Protein AF-A0A1Q8A1A3-F1 (afdb_monomer_lite)

Secondary structure (DSSP, 8-state):
-----EEE-----TT-------EEEEEE--SSS-EEEEE----EEEEEE-SSSTTHHHHHHHHHHHHTT-EEEEEE-TT-HHHHHHHHHHHHHTTPPTTSB-

pLDDT: mean 80.47, std 19.79, range [31.33, 95.31]

Sequence (102 aa):
MNCQLTPVIASRNSRGKMPRIVRWRFELNSVMGDAHIECSPIGVLIGIQPWNYPYYQLARFVAPNLMAGNVILLKHAPGVPQCALAFERILIEAGLPAGAYT

Foldseek 3Di:
DPFPFDFPQPDDDPPPDDRAWGKTKTWDDDPDDTDIDIQTQPEEDEEEEEDPCLPVRCCVVLVVNVVRRYAYEYDYDPVPVVSVVVVVVVCVVVVNDPRSYD

Radius of gyration: 17.72 Å; chains: 1; bounding box: 42×25×48 Å

Structure (mmCIF, N/CA/C/O backbone):
data_AF-A0A1Q8A1A3-F1
#
_entry.id   AF-A0A1Q8A1A3-F1
#
loop_
_atom_site.group_PDB
_atom_site.id
_atom_site.type_symbol
_atom_site.label_atom_id
_atom_site.label_alt_id
_atom_site.label_comp_id
_atom_site.label_asym_id
_atom_site.label_entity_id
_atom_site.label_seq_id
_atom_site.pdbx_PDB_ins_code
_atom_site.Cartn_x
_atom_site.Cartn_y
_atom_site.Cartn_z
_atom_site.occupancy
_atom_site.B_iso_or_equiv
_atom_site.auth_seq_id
_atom_site.auth_comp_id
_atom_site.auth_asym_id
_atom_site.auth_atom_id
_atom_site.pdbx_PDB_model_num
ATOM 1 N N . MET A 1 1 ? 20.541 16.063 -23.223 1.00 43.03 1 MET A N 1
ATOM 2 C CA . MET A 1 1 ? 19.970 14.871 -22.560 1.00 43.03 1 MET A CA 1
ATOM 3 C C . MET A 1 1 ? 18.517 14.761 -22.991 1.00 43.03 1 MET A C 1
ATOM 5 O O . MET A 1 1 ? 17.677 15.428 -22.407 1.00 43.03 1 MET A O 1
ATOM 9 N N . ASN A 1 2 ? 18.218 14.003 -24.046 1.00 31.33 2 ASN A N 1
ATOM 10 C CA . ASN A 1 2 ? 16.831 13.775 -24.457 1.00 31.33 2 ASN A CA 1
ATOM 11 C C . ASN A 1 2 ? 16.323 12.525 -23.737 1.00 31.33 2 ASN A C 1
ATOM 13 O O . ASN A 1 2 ? 16.449 11.418 -24.240 1.00 31.33 2 ASN A O 1
ATOM 17 N N . CYS A 1 3 ? 15.814 12.711 -22.519 1.00 37.41 3 CYS A N 1
ATOM 18 C CA . CYS A 1 3 ? 15.086 11.675 -21.795 1.00 37.41 3 CYS A CA 1
ATOM 19 C C . CYS A 1 3 ? 13.664 11.632 -22.368 1.00 37.41 3 CYS A C 1
ATOM 21 O O . CYS A 1 3 ? 12.797 12.397 -21.943 1.00 37.41 3 CYS A O 1
ATOM 23 N N . GLN A 1 4 ? 13.434 10.813 -23.396 1.00 45.22 4 GLN A N 1
ATOM 24 C CA . GLN A 1 4 ? 12.079 10.568 -23.881 1.00 45.22 4 GLN A CA 1
ATOM 25 C C . GLN A 1 4 ? 11.373 9.631 -22.897 1.00 45.22 4 GLN A C 1
ATOM 27 O O . GLN A 1 4 ? 11.542 8.414 -22.923 1.00 45.22 4 GLN A O 1
ATOM 32 N N . LEU A 1 5 ? 10.609 10.230 -21.982 1.00 43.72 5 LEU A N 1
ATOM 33 C CA . LEU A 1 5 ? 9.725 9.527 -21.059 1.00 43.72 5 LEU A CA 1
ATOM 34 C C . LEU A 1 5 ? 8.590 8.902 -21.866 1.00 43.72 5 LEU A C 1
ATOM 36 O O . LEU A 1 5 ? 7.580 9.552 -22.130 1.00 43.72 5 LEU A O 1
ATOM 40 N N . THR A 1 6 ? 8.750 7.645 -22.264 1.00 43.19 6 THR A N 1
ATOM 41 C CA . THR A 1 6 ? 7.645 6.895 -22.858 1.00 43.19 6 THR A CA 1
ATOM 42 C C . THR A 1 6 ? 7.018 6.067 -21.745 1.00 43.19 6 THR A C 1
ATOM 44 O O . THR A 1 6 ? 7.568 5.020 -21.391 1.00 43.19 6 THR A O 1
ATOM 47 N N . PRO A 1 7 ? 5.904 6.506 -21.127 1.00 41.00 7 PRO A N 1
ATOM 48 C CA . PRO A 1 7 ? 5.160 5.608 -20.267 1.00 41.00 7 PRO A CA 1
ATOM 49 C C . PRO A 1 7 ? 4.650 4.485 -21.172 1.00 41.00 7 PRO A C 1
ATOM 51 O O . PRO A 1 7 ? 3.824 4.718 -22.056 1.00 41.00 7 PRO A O 1
ATOM 54 N N . VAL A 1 8 ? 5.151 3.260 -20.988 1.00 47.84 8 VAL A N 1
ATOM 55 C CA . VAL A 1 8 ? 4.556 2.090 -21.640 1.00 47.84 8 VAL A CA 1
ATOM 56 C C . VAL A 1 8 ? 3.268 1.786 -20.879 1.00 47.84 8 VAL A C 1
ATOM 58 O O . VAL A 1 8 ? 3.182 0.868 -20.067 1.00 47.84 8 VAL A O 1
ATOM 61 N N . ILE A 1 9 ? 2.251 2.617 -21.112 1.00 44.38 9 ILE A N 1
ATOM 62 C CA . ILE A 1 9 ? 0.867 2.276 -20.816 1.00 44.38 9 ILE A CA 1
ATOM 63 C C . ILE A 1 9 ? 0.512 1.259 -21.888 1.00 44.38 9 ILE A C 1
ATOM 65 O O . ILE A 1 9 ? 0.306 1.613 -23.049 1.00 44.38 9 ILE A O 1
ATOM 69 N N . ALA A 1 10 ? 0.508 -0.022 -21.525 1.00 44.16 10 ALA A N 1
ATOM 70 C CA . ALA A 1 10 ? 0.015 -1.066 -22.406 1.00 44.16 10 ALA A CA 1
ATOM 71 C C . ALA A 1 10 ? -1.450 -0.750 -22.756 1.00 44.16 10 ALA A C 1
ATOM 73 O O . ALA A 1 10 ? -2.368 -1.008 -21.975 1.00 44.16 10 ALA A O 1
ATOM 74 N N . SER A 1 11 ? -1.649 -0.140 -23.926 1.00 41.34 11 SER A N 1
ATOM 75 C CA . SER A 1 11 ? -2.947 0.032 -24.568 1.00 41.34 11 SER A CA 1
ATOM 76 C C . SER A 1 11 ? -3.671 -1.315 -24.610 1.00 41.34 11 SER A C 1
ATOM 78 O O . SER A 1 11 ? -3.041 -2.361 -24.799 1.00 41.34 11 SER A O 1
ATOM 80 N N . ARG A 1 12 ? -4.997 -1.287 -24.405 1.00 36.41 12 ARG A N 1
ATOM 81 C CA . ARG A 1 12 ? -5.890 -2.453 -24.488 1.00 36.41 12 ARG A CA 1
ATOM 82 C C . ARG A 1 12 ? -5.505 -3.304 -25.698 1.00 36.41 12 ARG A C 1
ATOM 84 O O . ARG A 1 12 ? -5.679 -2.883 -26.838 1.00 36.41 12 ARG A O 1
ATOM 91 N N . ASN A 1 13 ? -5.032 -4.525 -25.459 1.00 39.91 13 ASN A N 1
ATOM 92 C CA . ASN A 1 13 ? -4.965 -5.494 -26.540 1.00 39.91 13 ASN A CA 1
ATOM 93 C C . ASN A 1 13 ? -6.394 -5.833 -26.997 1.00 39.91 13 ASN A C 1
ATOM 95 O O . ASN A 1 13 ? -7.337 -5.869 -26.205 1.00 39.91 13 ASN A O 1
ATOM 99 N N . SER A 1 14 ? -6.543 -6.140 -28.280 1.00 43.81 14 SER A N 1
ATOM 100 C CA . SER A 1 14 ? -7.772 -6.622 -28.927 1.00 43.81 14 SER A CA 1
ATOM 101 C C . SER A 1 14 ? -8.286 -7.974 -28.391 1.00 43.81 14 SER A C 1
ATOM 103 O O . SER A 1 14 ? -9.228 -8.533 -28.940 1.00 43.81 14 SER A O 1
ATOM 105 N N . ARG A 1 15 ? -7.682 -8.517 -27.322 1.00 46.09 15 ARG A N 1
ATOM 106 C CA . ARG A 1 15 ? -7.948 -9.847 -26.748 1.00 46.09 15 ARG A CA 1
ATOM 107 C C . ARG A 1 15 ? -8.512 -9.805 -25.322 1.00 46.09 15 ARG A C 1
ATOM 109 O O . ARG A 1 15 ? -8.476 -10.818 -24.630 1.00 46.09 15 ARG A O 1
ATOM 116 N N . GLY A 1 16 ? -9.013 -8.657 -24.858 1.00 40.38 16 GLY A N 1
ATOM 117 C CA . GLY A 1 16 ? -9.755 -8.554 -23.592 1.00 40.38 16 GLY A CA 1
ATOM 118 C C . GLY A 1 16 ? -8.962 -8.930 -22.330 1.00 40.38 16 GLY A C 1
ATOM 119 O O . GLY A 1 16 ? -9.551 -9.103 -21.265 1.00 40.38 16 GLY A O 1
ATOM 120 N N . LYS A 1 17 ? -7.630 -9.058 -22.412 1.00 42.22 17 LYS A N 1
ATOM 121 C CA . LYS A 1 17 ? -6.783 -9.415 -21.266 1.00 42.22 17 LYS A CA 1
ATOM 122 C C . LYS A 1 17 ? -6.365 -8.136 -20.542 1.00 42.22 17 LYS A C 1
ATOM 124 O O . LYS A 1 17 ? -5.786 -7.250 -21.165 1.00 42.22 17 LYS A O 1
ATOM 129 N N . MET A 1 18 ? -6.683 -8.052 -19.247 1.00 36.88 18 MET A N 1
ATOM 130 C CA . MET A 1 18 ? -6.453 -6.879 -18.387 1.00 36.88 18 MET A CA 1
ATOM 131 C C . MET A 1 18 ? -5.057 -6.258 -18.587 1.00 36.88 18 MET A C 1
ATOM 133 O O . MET A 1 18 ? -4.077 -7.010 -18.528 1.00 36.88 18 MET A O 1
ATOM 137 N N . PRO A 1 19 ? -4.938 -4.926 -18.777 1.00 46.00 19 PRO A N 1
ATOM 138 C CA . PRO A 1 19 ? -3.641 -4.265 -18.837 1.00 46.00 19 PRO A CA 1
ATOM 139 C C . PRO A 1 19 ? -3.025 -4.326 -17.439 1.00 46.00 19 PRO A C 1
ATOM 141 O O . PRO A 1 19 ? -3.528 -3.725 -16.493 1.00 46.00 19 PRO A O 1
ATOM 144 N N . ARG A 1 20 ? -1.986 -5.142 -17.280 1.00 55.38 20 ARG A N 1
ATOM 145 C CA . ARG A 1 20 ? -1.348 -5.407 -15.992 1.00 55.38 20 ARG A CA 1
ATOM 146 C C . ARG A 1 20 ? 0.113 -5.002 -16.127 1.00 55.38 20 ARG A C 1
ATOM 148 O O . ARG A 1 20 ? 0.770 -5.536 -17.014 1.00 55.38 20 ARG A O 1
ATOM 155 N N . ILE A 1 21 ? 0.570 -4.137 -15.213 1.00 56.81 21 ILE A N 1
ATOM 156 C CA . ILE A 1 21 ? 1.955 -3.680 -14.973 1.00 56.81 21 ILE A CA 1
ATOM 157 C C . ILE A 1 21 ? 2.274 -2.309 -15.599 1.00 56.81 21 ILE A C 1
ATOM 159 O O . ILE A 1 21 ? 2.378 -2.164 -16.813 1.00 56.81 21 ILE A O 1
ATOM 163 N N . VAL A 1 22 ? 2.463 -1.309 -14.729 1.00 64.44 22 VAL A N 1
ATOM 164 C CA . VAL A 1 22 ? 3.082 -0.017 -15.067 1.00 64.44 22 VAL A CA 1
ATOM 165 C C . VAL A 1 22 ? 4.571 -0.273 -15.280 1.00 64.44 22 VAL A C 1
ATOM 167 O O . VAL A 1 22 ? 5.225 -0.812 -14.392 1.00 64.44 22 VAL A O 1
ATOM 170 N N . ARG A 1 23 ? 5.111 0.066 -16.453 1.00 71.94 23 ARG A N 1
ATOM 171 C CA . ARG A 1 23 ? 6.524 -0.167 -16.771 1.00 71.94 23 ARG A CA 1
ATOM 172 C C . ARG A 1 23 ? 7.160 1.116 -17.282 1.00 71.94 23 ARG A C 1
ATOM 174 O O . ARG A 1 23 ? 6.724 1.677 -18.288 1.00 71.94 23 ARG A O 1
ATOM 181 N N . TRP A 1 24 ? 8.172 1.589 -16.565 1.00 75.38 24 TRP A N 1
ATOM 182 C CA . TRP A 1 24 ? 8.900 2.804 -16.918 1.00 75.38 24 TRP A CA 1
ATOM 183 C C . TRP A 1 24 ? 10.137 2.427 -17.717 1.00 75.38 24 TRP A C 1
ATOM 185 O O . TRP A 1 24 ? 10.970 1.674 -17.219 1.00 75.38 24 TRP A O 1
ATOM 195 N N . ARG A 1 25 ? 10.255 2.936 -18.944 1.00 80.00 25 ARG A N 1
ATOM 196 C CA . ARG A 1 25 ? 11.387 2.665 -19.833 1.00 80.00 25 ARG A CA 1
ATOM 197 C C . ARG A 1 25 ? 12.191 3.939 -20.064 1.00 80.00 25 ARG A C 1
ATOM 199 O O . ARG A 1 25 ? 11.620 4.968 -20.411 1.00 80.00 25 ARG A O 1
ATOM 206 N N . PHE A 1 26 ? 13.506 3.838 -19.905 1.00 82.31 26 PHE A N 1
ATOM 207 C CA . PHE A 1 26 ? 14.462 4.908 -20.166 1.00 82.31 26 PHE A CA 1
ATOM 208 C C . PHE A 1 26 ? 15.490 4.408 -21.173 1.00 82.31 26 PHE A C 1
ATOM 210 O O . PHE A 1 26 ? 16.213 3.454 -20.892 1.00 82.31 26 PHE A O 1
ATOM 217 N N . GLU A 1 27 ? 15.552 5.023 -22.347 1.00 84.50 27 GLU A N 1
ATOM 218 C CA . GLU A 1 27 ? 16.587 4.706 -23.332 1.00 84.50 27 GLU A CA 1
ATOM 219 C C . GLU A 1 27 ? 17.921 5.337 -22.925 1.00 84.50 27 GLU A C 1
ATOM 221 O O . GLU A 1 27 ? 17.972 6.477 -22.452 1.00 84.50 27 GLU A O 1
ATOM 226 N N . LEU A 1 28 ? 19.004 4.575 -23.075 1.00 82.38 28 LEU A N 1
ATOM 227 C CA . LEU A 1 28 ? 20.356 5.007 -22.753 1.00 82.38 28 LEU A CA 1
ATOM 228 C C . LEU A 1 28 ? 21.125 5.284 -24.040 1.00 82.38 28 LEU A C 1
ATOM 230 O O . LEU A 1 28 ? 21.101 4.493 -24.977 1.00 82.38 28 LEU A O 1
ATOM 234 N N . ASN A 1 29 ? 21.861 6.393 -24.056 1.00 81.81 29 ASN A N 1
ATOM 235 C CA . ASN A 1 29 ? 22.794 6.683 -25.135 1.00 81.81 29 ASN A CA 1
ATOM 236 C C . ASN A 1 29 ? 24.138 6.006 -24.826 1.00 81.81 29 ASN A C 1
ATOM 238 O O . ASN A 1 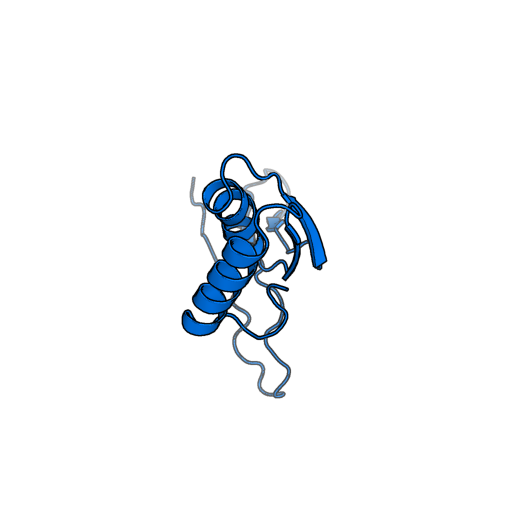29 ? 24.946 6.546 -24.065 1.00 81.81 29 ASN A O 1
ATOM 242 N N . SER A 1 30 ? 24.341 4.800 -25.356 1.00 80.50 30 SER A N 1
ATOM 243 C CA . SER A 1 30 ? 25.592 4.044 -25.251 1.00 80.50 30 SER A CA 1
ATOM 244 C C . SER A 1 30 ? 26.451 4.199 -26.503 1.00 80.50 30 SER A C 1
ATOM 246 O O . SER A 1 30 ? 25.958 4.223 -27.623 1.00 80.50 30 SER A O 1
ATOM 248 N N . VAL A 1 31 ? 27.773 4.250 -26.305 1.00 81.56 31 VAL A N 1
ATOM 249 C CA . VAL A 1 31 ? 28.763 4.367 -27.394 1.00 81.56 31 VAL A CA 1
ATOM 250 C C . VAL A 1 31 ? 28.753 3.131 -28.309 1.00 81.56 31 VAL A C 1
ATOM 252 O O . VAL A 1 31 ? 29.151 3.218 -29.464 1.00 81.56 31 VAL A O 1
ATOM 255 N N . MET A 1 32 ? 28.288 1.983 -27.801 1.00 79.44 32 MET A N 1
ATOM 256 C CA . MET A 1 32 ? 28.183 0.719 -28.532 1.00 79.44 32 MET A CA 1
ATOM 257 C C . MET A 1 32 ? 26.857 0.019 -28.205 1.00 79.44 32 MET A C 1
ATOM 259 O O . MET A 1 32 ? 26.662 -0.427 -27.075 1.00 79.44 32 MET A O 1
ATOM 263 N N . GLY A 1 33 ? 25.987 -0.114 -29.210 1.00 84.25 33 GLY A N 1
ATOM 264 C CA . GLY A 1 33 ? 24.711 -0.836 -29.132 1.00 84.25 33 GLY A CA 1
ATOM 265 C C . GLY A 1 33 ? 23.572 -0.075 -28.446 1.00 84.25 33 GLY A C 1
ATOM 266 O O . GLY A 1 33 ? 23.783 0.984 -27.855 1.00 84.25 33 GLY A O 1
ATOM 267 N N . ASP A 1 34 ? 22.368 -0.647 -28.521 1.00 85.88 34 ASP A N 1
ATOM 268 C CA . ASP A 1 34 ? 21.158 -0.112 -27.893 1.00 85.88 34 ASP A CA 1
ATOM 269 C C . ASP A 1 34 ? 20.998 -0.655 -26.468 1.00 85.88 34 ASP A C 1
ATOM 271 O O . ASP A 1 34 ? 21.012 -1.869 -26.240 1.00 85.88 34 ASP A O 1
ATOM 275 N N . ALA A 1 35 ? 20.798 0.237 -25.499 1.00 87.06 35 ALA A N 1
ATOM 276 C CA . ALA A 1 35 ? 20.537 -0.120 -24.109 1.00 87.06 35 ALA A CA 1
ATOM 277 C C . ALA A 1 35 ? 19.334 0.659 -23.563 1.00 87.06 35 ALA A C 1
ATOM 279 O O . ALA A 1 35 ? 19.102 1.815 -23.912 1.00 87.06 35 ALA A O 1
ATOM 280 N N . HIS A 1 36 ? 18.562 0.036 -22.672 1.00 87.44 36 HIS A N 1
ATOM 281 C CA . HIS A 1 36 ? 17.485 0.710 -21.949 1.00 87.44 36 HIS A CA 1
ATOM 282 C C . HIS A 1 36 ? 17.381 0.202 -20.510 1.00 87.44 36 HIS A C 1
ATOM 284 O O . HIS A 1 36 ? 17.706 -0.948 -20.216 1.00 87.44 36 HIS A O 1
ATOM 290 N N . ILE A 1 37 ? 16.911 1.069 -19.616 1.00 89.25 37 ILE A N 1
ATOM 291 C CA . ILE A 1 37 ? 16.553 0.743 -18.234 1.00 89.25 37 ILE A CA 1
ATOM 292 C C . ILE A 1 37 ? 15.044 0.579 -18.167 1.00 89.25 37 ILE A C 1
ATOM 294 O O . ILE A 1 37 ? 14.297 1.403 -18.695 1.00 89.25 37 ILE A O 1
ATOM 298 N N . GLU A 1 38 ? 14.596 -0.471 -17.489 1.00 88.75 38 GLU A N 1
ATOM 299 C CA . GLU A 1 38 ? 13.182 -0.766 -17.342 1.00 88.75 38 GLU A CA 1
ATOM 300 C C . GLU A 1 38 ? 12.808 -0.994 -15.877 1.00 88.75 38 GLU A C 1
ATOM 302 O O . GLU A 1 38 ? 13.154 -2.014 -15.280 1.00 88.75 38 GLU A O 1
ATOM 307 N N . CYS A 1 39 ? 12.073 -0.049 -15.294 1.00 87.25 39 CYS A N 1
ATOM 308 C CA . CYS A 1 39 ? 11.581 -0.154 -13.926 1.00 87.25 39 CYS A CA 1
ATOM 309 C C . CYS A 1 39 ? 10.194 -0.793 -13.944 1.00 87.25 39 CYS A C 1
ATOM 311 O O . CYS A 1 39 ? 9.239 -0.236 -14.493 1.00 87.25 39 CYS A O 1
ATOM 313 N N . SER A 1 40 ? 10.105 -1.970 -13.334 1.00 89.50 40 SER A N 1
ATOM 314 C CA . SER A 1 40 ? 8.869 -2.741 -13.205 1.00 89.50 40 SER A CA 1
ATOM 315 C C . SER A 1 40 ? 8.508 -2.873 -11.7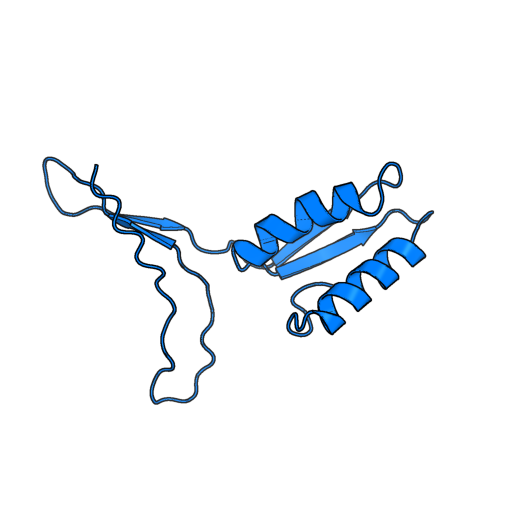25 1.00 89.50 40 SER A C 1
ATOM 317 O O . SER A 1 40 ? 9.422 -2.911 -10.896 1.00 89.50 40 SER A O 1
ATOM 319 N N . PRO A 1 41 ? 7.216 -2.958 -11.369 1.00 90.56 41 PRO A N 1
ATOM 320 C CA . PRO A 1 41 ? 6.796 -3.257 -10.012 1.00 90.56 41 PRO A CA 1
ATOM 321 C C . PRO A 1 41 ? 7.385 -4.583 -9.546 1.00 90.56 41 PRO A C 1
ATOM 323 O O . PRO A 1 41 ? 7.539 -5.533 -10.315 1.00 90.56 41 PRO A O 1
ATOM 326 N N . ILE A 1 42 ? 7.675 -4.628 -8.253 1.00 91.25 42 ILE A N 1
ATOM 327 C CA . ILE A 1 42 ? 8.193 -5.804 -7.562 1.00 91.25 42 ILE A CA 1
ATOM 328 C C . ILE A 1 42 ? 7.058 -6.815 -7.354 1.00 91.25 42 ILE A C 1
ATOM 330 O O . ILE A 1 42 ? 7.268 -8.017 -7.495 1.00 91.25 42 ILE A O 1
ATOM 334 N N . GLY A 1 43 ? 5.848 -6.332 -7.045 1.00 90.75 43 GLY A N 1
ATOM 335 C CA . GLY A 1 43 ? 4.672 -7.165 -6.802 1.00 90.75 43 GLY A CA 1
ATOM 336 C C . GLY A 1 43 ? 3.958 -6.798 -5.503 1.00 90.75 43 GLY A C 1
ATOM 337 O O . GLY A 1 43 ? 3.574 -5.644 -5.313 1.00 90.75 43 GLY A O 1
ATOM 338 N N . VAL A 1 44 ? 3.749 -7.792 -4.635 1.00 94.25 44 VAL A N 1
ATOM 339 C CA . VAL A 1 44 ? 3.073 -7.633 -3.337 1.00 94.25 44 VAL A CA 1
ATOM 340 C C . VAL A 1 44 ? 4.088 -7.247 -2.267 1.00 94.25 44 VAL A C 1
ATOM 342 O O . VAL A 1 44 ? 5.093 -7.936 -2.091 1.00 94.25 44 VAL A O 1
ATOM 345 N N . LEU A 1 45 ? 3.812 -6.177 -1.526 1.00 94.94 45 LEU A N 1
ATOM 346 C CA . LEU A 1 45 ? 4.658 -5.693 -0.438 1.00 94.94 45 LEU A CA 1
ATOM 347 C C . LEU A 1 45 ? 3.904 -5.715 0.887 1.00 94.94 45 LEU A C 1
ATOM 349 O O . LEU A 1 45 ? 2.738 -5.336 0.938 1.00 94.94 45 LEU A O 1
ATOM 353 N N . ILE A 1 46 ? 4.590 -6.099 1.965 1.00 95.31 46 ILE A N 1
ATOM 354 C CA . ILE A 1 46 ? 4.053 -6.021 3.324 1.00 95.31 46 ILE A CA 1
ATOM 355 C C . ILE A 1 46 ? 4.653 -4.831 4.078 1.00 95.31 46 ILE A C 1
ATOM 357 O O . ILE A 1 46 ? 5.873 -4.684 4.149 1.00 95.31 46 ILE A O 1
ATOM 361 N N . GLY A 1 47 ? 3.801 -3.974 4.641 1.00 93.50 47 GLY A N 1
ATOM 362 C CA . GLY A 1 47 ? 4.213 -2.820 5.441 1.00 93.50 47 GLY A CA 1
ATOM 363 C C . GLY A 1 47 ? 3.744 -2.938 6.887 1.00 93.50 47 GLY A C 1
ATOM 364 O O . GLY A 1 47 ? 2.546 -3.040 7.133 1.00 93.50 47 GLY A O 1
ATOM 365 N N . ILE A 1 48 ? 4.670 -2.876 7.846 1.00 94.19 48 ILE A N 1
ATOM 366 C CA . ILE A 1 48 ? 4.353 -2.790 9.280 1.00 94.19 48 ILE A CA 1
ATOM 367 C C . ILE A 1 48 ? 4.643 -1.367 9.745 1.00 94.19 48 ILE A C 1
ATOM 369 O O . ILE A 1 48 ? 5.769 -0.900 9.588 1.00 94.19 48 ILE A O 1
ATOM 373 N N . G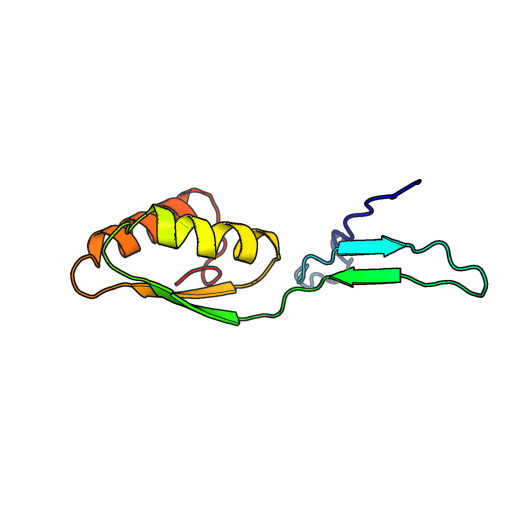LN A 1 49 ? 3.639 -0.673 10.283 1.00 94.12 49 GLN A N 1
ATOM 374 C CA . GLN A 1 49 ? 3.729 0.774 10.510 1.00 94.12 49 GLN A CA 1
ATOM 375 C C . GLN A 1 49 ? 3.506 1.157 11.984 1.00 94.12 49 GLN A C 1
ATOM 377 O O . GLN A 1 49 ? 2.634 0.573 12.634 1.00 94.12 49 GLN A O 1
ATOM 382 N N . PRO A 1 50 ? 4.294 2.109 12.528 1.00 93.25 50 PRO A N 1
ATOM 383 C CA . PRO A 1 50 ? 4.222 2.534 13.927 1.00 93.25 50 PRO A CA 1
ATOM 384 C C . PRO A 1 50 ? 3.061 3.508 14.199 1.00 93.25 50 PRO A C 1
ATOM 386 O O . PRO A 1 50 ? 2.422 4.022 13.286 1.00 93.25 50 PRO A O 1
ATOM 389 N N . TRP A 1 51 ? 2.812 3.791 15.482 1.00 91.69 51 TRP A N 1
ATOM 390 C CA . TRP A 1 51 ? 1.687 4.610 15.965 1.00 91.69 51 TRP A CA 1
ATOM 391 C C . TRP A 1 51 ? 1.977 6.117 16.080 1.00 91.69 51 TRP A C 1
ATOM 393 O O . TRP A 1 51 ? 1.064 6.889 16.351 1.00 91.69 51 TRP A O 1
ATOM 403 N N . ASN A 1 52 ? 3.226 6.555 15.905 1.00 93.06 52 ASN A N 1
ATOM 404 C CA . ASN A 1 52 ? 3.633 7.945 16.154 1.00 93.06 52 ASN A CA 1
ATOM 405 C C . ASN A 1 52 ? 3.046 8.948 15.145 1.00 93.06 52 ASN A C 1
ATOM 407 O O . ASN A 1 52 ? 2.668 10.051 15.523 1.00 93.06 52 ASN A O 1
ATOM 411 N N . TYR A 1 53 ? 2.956 8.563 13.870 1.00 93.19 53 TYR A N 1
ATOM 412 C CA . TYR A 1 53 ? 2.365 9.372 12.806 1.00 93.19 53 TYR A CA 1
ATOM 413 C C . TYR A 1 53 ? 1.515 8.487 11.888 1.00 93.19 53 TYR A C 1
ATOM 415 O O . TYR A 1 53 ? 1.951 8.143 10.782 1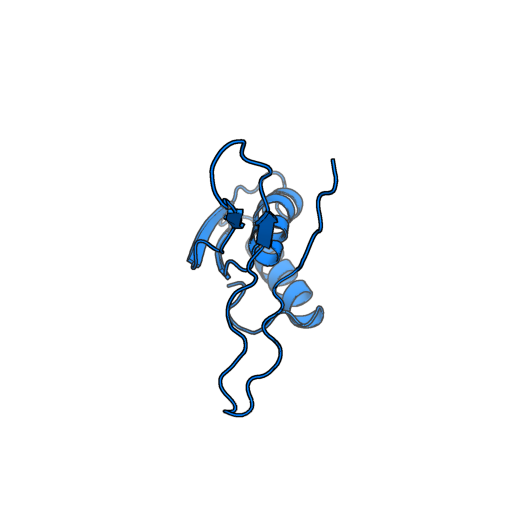.00 93.19 53 TYR A O 1
ATOM 423 N N . PRO A 1 54 ? 0.303 8.110 12.332 1.00 90.25 54 PRO A N 1
ATOM 424 C CA . PRO A 1 54 ? -0.464 7.025 11.730 1.00 90.25 54 PRO A CA 1
ATOM 425 C C . PRO A 1 54 ? -0.899 7.307 10.291 1.00 90.25 54 PRO A C 1
ATOM 427 O O . PRO A 1 54 ? -1.066 6.369 9.535 1.00 90.25 54 PRO A O 1
ATOM 430 N N . TYR A 1 55 ? -1.029 8.567 9.866 1.00 93.12 55 TYR A N 1
ATOM 431 C CA . TYR A 1 55 ? -1.339 8.889 8.466 1.00 93.12 55 TYR A CA 1
ATOM 432 C C . TYR A 1 55 ? -0.092 9.120 7.618 1.00 93.12 55 TYR A C 1
ATOM 434 O O . TYR A 1 55 ? 0.009 8.627 6.498 1.00 93.12 55 TYR A O 1
ATOM 442 N N . TYR A 1 56 ? 0.885 9.855 8.147 1.00 93.75 56 TYR A N 1
ATOM 443 C CA . TYR A 1 56 ? 2.066 10.239 7.378 1.00 93.75 56 TYR A CA 1
ATOM 444 C C . TYR A 1 56 ? 2.972 9.041 7.064 1.00 93.75 56 TYR A C 1
ATOM 446 O O . TYR A 1 56 ? 3.440 8.910 5.934 1.00 93.75 56 TYR A O 1
ATOM 454 N N . GLN A 1 57 ? 3.179 8.135 8.028 1.00 92.88 57 GLN A N 1
ATOM 455 C CA . GLN A 1 57 ? 3.958 6.907 7.812 1.00 92.88 57 GLN A CA 1
ATOM 456 C C . GLN A 1 57 ? 3.300 6.023 6.743 1.00 92.88 57 GLN A C 1
ATOM 458 O O . GLN A 1 57 ? 3.984 5.494 5.866 1.00 92.88 57 GLN A O 1
ATOM 463 N N . LEU A 1 58 ? 1.962 5.944 6.756 1.00 93.31 58 LEU A N 1
ATOM 464 C CA . LEU A 1 58 ? 1.198 5.238 5.730 1.00 93.31 58 LEU A CA 1
ATOM 465 C C . LEU A 1 58 ? 1.347 5.879 4.368 1.00 93.31 58 LEU A C 1
ATOM 467 O O . LEU A 1 58 ? 1.782 5.207 3.442 1.00 93.31 58 LEU A O 1
ATOM 471 N N . ALA A 1 59 ? 1.046 7.169 4.241 1.00 93.75 59 ALA A N 1
ATOM 472 C CA . ALA A 1 59 ? 1.100 7.861 2.961 1.00 93.75 59 ALA A CA 1
ATOM 473 C C . ALA A 1 59 ? 2.501 7.785 2.335 1.00 93.75 59 ALA A C 1
ATOM 475 O O . ALA A 1 59 ? 2.626 7.489 1.147 1.00 93.75 59 ALA A O 1
ATOM 476 N N . ARG A 1 60 ? 3.558 7.954 3.141 1.00 94.56 60 ARG A N 1
ATOM 477 C CA . ARG A 1 60 ? 4.952 7.853 2.687 1.00 94.56 60 ARG A CA 1
ATOM 478 C C . ARG A 1 60 ? 5.296 6.472 2.127 1.00 94.56 60 ARG A C 1
ATOM 480 O O . ARG A 1 60 ? 6.090 6.387 1.196 1.00 94.56 60 ARG A O 1
ATOM 487 N N . PHE A 1 61 ? 4.752 5.403 2.701 1.00 94.00 61 PHE A N 1
ATOM 488 C CA . PHE A 1 61 ? 4.998 4.045 2.220 1.00 94.00 61 PHE A CA 1
ATOM 489 C C . PHE A 1 61 ? 4.073 3.672 1.056 1.00 94.00 61 PHE A C 1
ATOM 491 O O . PHE A 1 61 ? 4.519 3.107 0.061 1.00 94.00 61 PHE A O 1
ATOM 498 N N . VAL A 1 62 ? 2.791 4.003 1.167 1.00 93.94 62 VAL A N 1
ATOM 499 C CA . VAL A 1 62 ? 1.740 3.567 0.249 1.00 93.94 62 VAL A CA 1
ATOM 500 C C . VAL A 1 62 ? 1.799 4.318 -1.073 1.00 93.94 62 VAL A C 1
ATOM 502 O O . VAL A 1 62 ? 1.797 3.682 -2.124 1.00 93.94 62 VAL A O 1
ATOM 505 N N . ALA A 1 63 ? 1.926 5.647 -1.044 1.00 92.81 63 ALA A N 1
ATOM 506 C CA . ALA A 1 63 ? 1.878 6.469 -2.250 1.00 92.81 63 ALA A CA 1
ATOM 507 C C . ALA A 1 63 ? 2.931 6.078 -3.309 1.00 92.81 63 ALA A C 1
ATOM 509 O O . ALA A 1 63 ? 2.531 5.756 -4.428 1.00 92.81 63 ALA A O 1
ATOM 510 N N . PRO A 1 64 ? 4.248 6.019 -3.009 1.00 93.38 64 PRO A N 1
ATOM 511 C CA . PRO A 1 64 ? 5.238 5.681 -4.032 1.00 93.38 64 PRO A CA 1
ATOM 512 C C . PRO A 1 64 ? 5.103 4.238 -4.531 1.00 93.38 64 PRO A C 1
ATOM 514 O O . PRO A 1 64 ? 5.353 3.970 -5.703 1.00 93.38 64 PRO A O 1
ATOM 517 N N . ASN A 1 65 ? 4.679 3.307 -3.672 1.00 93.44 65 ASN A N 1
ATOM 518 C CA . ASN A 1 65 ? 4.524 1.906 -4.051 1.00 93.44 65 ASN A CA 1
ATOM 519 C C . ASN A 1 65 ? 3.312 1.684 -4.959 1.00 93.44 65 ASN A C 1
ATOM 521 O O . ASN A 1 65 ? 3.442 0.996 -5.971 1.00 93.44 65 ASN A O 1
ATOM 525 N N . LEU A 1 66 ? 2.174 2.315 -4.661 1.00 90.62 66 LEU A N 1
ATOM 526 C CA . LEU A 1 66 ? 1.013 2.285 -5.550 1.00 90.62 66 LEU A CA 1
ATOM 527 C C . LEU A 1 66 ? 1.321 2.969 -6.890 1.00 90.62 66 LEU A C 1
ATOM 529 O O . LEU A 1 66 ? 0.972 2.434 -7.940 1.00 90.62 66 LEU A O 1
ATO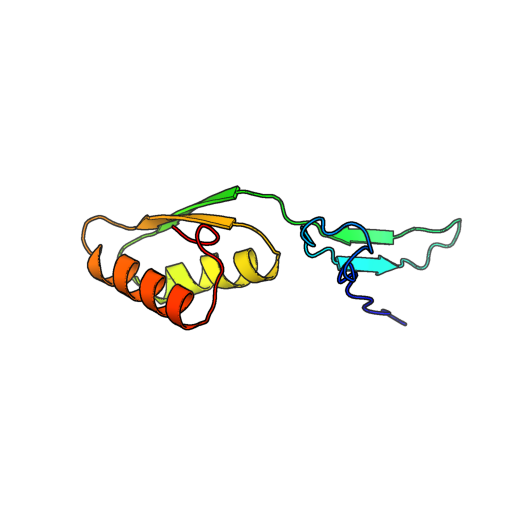M 533 N N . MET A 1 67 ? 2.044 4.096 -6.882 1.00 90.00 67 MET A N 1
ATOM 534 C CA . MET A 1 67 ? 2.484 4.773 -8.113 1.00 90.00 67 MET A CA 1
ATOM 535 C C . MET A 1 67 ? 3.438 3.915 -8.953 1.00 90.00 67 MET A C 1
ATOM 537 O O . MET A 1 67 ? 3.383 3.949 -10.182 1.00 90.00 67 MET A O 1
ATOM 541 N N . ALA A 1 68 ? 4.296 3.123 -8.305 1.00 90.31 68 ALA A N 1
ATOM 542 C CA . ALA A 1 68 ? 5.159 2.156 -8.978 1.00 90.31 68 ALA A CA 1
ATOM 543 C C . ALA A 1 68 ? 4.390 0.937 -9.527 1.00 90.31 68 ALA A C 1
ATOM 545 O O . ALA A 1 68 ? 4.961 0.152 -10.281 1.00 90.31 68 ALA A O 1
ATOM 546 N N . GLY A 1 69 ? 3.109 0.775 -9.178 1.00 89.50 69 GLY A N 1
ATOM 547 C CA . GLY A 1 69 ? 2.276 -0.356 -9.584 1.00 89.50 69 GLY A CA 1
ATOM 548 C C . GLY A 1 69 ? 2.403 -1.588 -8.683 1.00 89.50 69 GLY A C 1
ATOM 549 O O . GLY A 1 69 ? 2.020 -2.679 -9.107 1.00 89.50 69 GLY A O 1
ATOM 550 N N . ASN A 1 70 ? 2.952 -1.440 -7.473 1.00 92.56 70 ASN A N 1
ATOM 551 C CA . ASN A 1 70 ? 2.938 -2.490 -6.455 1.00 92.56 70 ASN A CA 1
ATOM 552 C C . ASN A 1 70 ? 1.562 -2.568 -5.781 1.00 92.56 70 ASN A C 1
ATOM 554 O O . ASN A 1 70 ? 0.798 -1.602 -5.779 1.00 92.56 70 ASN A O 1
ATOM 558 N N . VAL A 1 71 ? 1.282 -3.708 -5.158 1.00 93.50 71 VAL A N 1
ATOM 559 C CA . VAL A 1 71 ? 0.127 -3.888 -4.267 1.00 93.50 71 VAL A CA 1
ATOM 560 C C . VAL A 1 71 ? 0.611 -4.079 -2.838 1.00 93.50 71 VAL A C 1
ATOM 562 O O . VAL A 1 71 ? 1.727 -4.554 -2.613 1.00 93.50 71 VAL A O 1
ATOM 565 N N . ILE A 1 72 ? -0.200 -3.673 -1.867 1.00 95.31 72 ILE A N 1
ATOM 566 C CA . ILE A 1 72 ? 0.248 -3.512 -0.485 1.00 95.31 72 ILE A CA 1
ATOM 567 C C . ILE A 1 72 ? -0.666 -4.273 0.468 1.00 95.31 72 ILE A C 1
ATOM 569 O O . ILE A 1 72 ? -1.878 -4.097 0.444 1.00 95.31 72 ILE A O 1
ATOM 573 N N . LEU A 1 73 ? -0.043 -5.064 1.338 1.00 94.88 73 LEU A N 1
ATOM 574 C CA . LEU A 1 73 ? -0.631 -5.619 2.549 1.00 94.88 73 LEU A CA 1
ATOM 575 C C . LEU A 1 73 ? -0.074 -4.850 3.749 1.00 94.88 73 LEU A C 1
ATOM 577 O O . LEU A 1 73 ? 1.141 -4.796 3.957 1.00 94.88 73 LEU A O 1
ATOM 581 N N . LEU A 1 74 ? -0.930 -4.250 4.556 1.00 94.06 74 LEU A N 1
ATOM 582 C CA . LEU A 1 74 ? -0.529 -3.346 5.613 1.00 94.06 74 LEU A CA 1
ATOM 583 C C . LEU A 1 74 ? -0.975 -3.846 6.987 1.00 94.06 74 LEU A C 1
ATOM 585 O O . LEU A 1 74 ? -2.155 -3.941 7.302 1.00 94.06 74 LEU A O 1
ATOM 589 N N . LYS A 1 75 ? 0.001 -4.038 7.876 1.00 93.06 75 LYS A N 1
ATOM 590 C CA . LYS A 1 75 ? -0.244 -4.243 9.302 1.00 93.06 75 LYS A CA 1
ATOM 591 C C . LYS A 1 75 ? 0.034 -2.956 10.068 1.00 93.06 75 LYS A C 1
ATOM 593 O O . LYS A 1 75 ? 1.183 -2.558 10.264 1.00 93.06 75 LYS A O 1
ATOM 598 N N . HIS A 1 76 ? -1.025 -2.320 10.544 1.00 91.38 76 HIS A N 1
ATOM 599 C CA . HIS A 1 76 ? -0.896 -1.130 11.375 1.00 91.38 76 HIS A CA 1
ATOM 600 C C . HIS A 1 76 ? -0.632 -1.473 12.851 1.00 91.38 76 HIS A C 1
ATOM 602 O O . HIS A 1 76 ? -0.882 -2.596 13.301 1.00 91.38 76 HIS A O 1
ATOM 608 N N . ALA A 1 77 ? -0.119 -0.505 13.613 1.00 92.62 77 ALA A N 1
ATOM 609 C CA . ALA A 1 77 ? 0.071 -0.659 15.050 1.00 92.62 77 ALA A CA 1
ATOM 610 C C . ALA A 1 77 ? -1.280 -0.893 15.767 1.00 92.62 77 ALA A C 1
ATOM 612 O O . ALA A 1 77 ? -2.272 -0.237 15.439 1.00 92.62 77 ALA A O 1
ATOM 613 N N . PRO A 1 78 ? -1.329 -1.769 16.789 1.00 91.00 78 PRO A N 1
ATOM 614 C CA . PRO A 1 78 ? -2.582 -2.183 17.431 1.00 91.00 78 PRO A CA 1
ATOM 615 C C . PRO A 1 78 ? -3.302 -1.062 18.196 1.00 91.00 78 PRO A C 1
ATOM 617 O O . PRO A 1 78 ? -4.485 -1.194 18.481 1.00 91.00 78 PRO A O 1
ATOM 620 N N . GLY A 1 79 ? -2.617 0.037 18.526 1.00 91.19 79 GLY A N 1
ATOM 621 C CA . GLY A 1 79 ? -3.213 1.181 19.227 1.00 91.19 79 GLY A CA 1
ATOM 622 C C . GLY A 1 79 ? -4.005 2.141 18.332 1.00 91.19 79 GLY A C 1
ATOM 623 O O . GLY A 1 79 ? -4.707 3.002 18.849 1.00 91.19 79 GLY A O 1
ATOM 624 N N . VAL A 1 80 ? -3.898 2.016 17.005 1.00 92.94 80 VAL A N 1
ATOM 625 C CA . VAL A 1 80 ? -4.500 2.953 16.033 1.00 92.94 80 VAL A CA 1
ATOM 626 C C . VAL A 1 80 ? -5.205 2.244 14.854 1.00 92.94 80 VAL A C 1
ATOM 628 O O . VAL A 1 80 ? -5.060 2.661 13.704 1.00 92.94 80 VAL A O 1
ATOM 631 N N . PRO A 1 81 ? -6.011 1.184 15.079 1.00 92.06 81 PRO A N 1
ATOM 632 C CA . PRO A 1 81 ? -6.651 0.440 13.987 1.00 92.06 81 PRO A CA 1
ATOM 633 C C . PRO A 1 81 ? -7.662 1.290 13.200 1.00 92.06 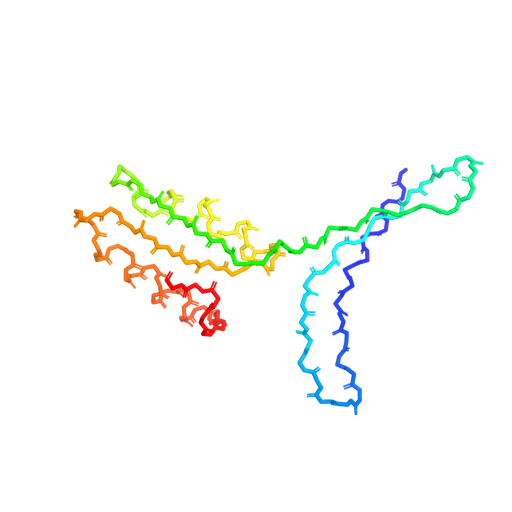81 PRO A C 1
ATOM 635 O O . PRO A 1 81 ? -7.828 1.106 11.998 1.00 92.06 81 PRO A O 1
ATOM 638 N N . GLN A 1 82 ? -8.305 2.266 13.849 1.00 93.81 82 GLN A N 1
ATOM 639 C CA . GLN A 1 82 ? -9.284 3.154 13.212 1.00 93.81 82 GLN A CA 1
ATOM 640 C C . GLN A 1 82 ? -8.659 4.032 12.119 1.00 93.81 82 GLN A C 1
ATOM 642 O O . GLN A 1 82 ? -9.291 4.266 11.092 1.00 93.81 82 GLN A O 1
ATOM 647 N N . CYS A 1 83 ? -7.415 4.484 12.308 1.00 93.19 83 CYS A N 1
ATOM 648 C CA . CYS A 1 83 ? -6.700 5.273 11.305 1.00 93.19 83 CYS A CA 1
ATOM 649 C C . CYS A 1 83 ? -6.415 4.452 10.044 1.00 93.19 83 CYS A C 1
ATOM 651 O O . CYS A 1 83 ? -6.553 4.970 8.939 1.00 93.19 83 CYS A O 1
ATOM 653 N N . ALA A 1 84 ? -6.064 3.172 10.205 1.00 91.81 84 ALA A N 1
ATOM 654 C CA . ALA A 1 84 ? -5.832 2.268 9.083 1.00 91.81 84 ALA A CA 1
ATOM 655 C C . ALA A 1 84 ? -7.116 2.042 8.269 1.00 91.81 84 ALA A C 1
ATOM 657 O O . ALA A 1 84 ? -7.103 2.215 7.053 1.00 91.81 84 ALA A O 1
ATOM 658 N N . LEU A 1 85 ? -8.239 1.770 8.945 1.00 93.50 85 LEU A N 1
ATOM 659 C CA . LEU A 1 85 ? -9.546 1.602 8.296 1.00 93.50 85 LEU A CA 1
ATOM 660 C C . LEU A 1 85 ? -10.010 2.883 7.586 1.00 93.50 85 LEU A C 1
ATOM 662 O O . LEU A 1 85 ? -10.541 2.831 6.480 1.00 93.50 85 LEU A O 1
ATOM 666 N N . ALA A 1 86 ? -9.804 4.051 8.201 1.00 94.50 86 ALA A N 1
ATOM 667 C CA . ALA A 1 86 ? -10.130 5.329 7.571 1.00 94.50 86 ALA A CA 1
ATOM 668 C C . ALA A 1 86 ? -9.292 5.570 6.305 1.00 94.50 86 ALA A C 1
ATOM 670 O O . ALA A 1 86 ? -9.814 6.051 5.301 1.00 94.50 86 ALA A O 1
ATOM 671 N N . PHE A 1 87 ? -8.009 5.204 6.335 1.00 94.12 87 PHE A N 1
ATOM 672 C CA . PHE A 1 87 ? -7.118 5.341 5.188 1.00 94.12 87 PHE A CA 1
ATOM 673 C C . PHE A 1 87 ? -7.513 4.406 4.037 1.00 94.12 87 PHE A C 1
ATOM 675 O O . PHE A 1 87 ? -7.593 4.850 2.893 1.00 94.12 87 PHE A O 1
ATOM 682 N N . GLU A 1 88 ? -7.835 3.146 4.341 1.00 93.31 88 GLU A N 1
ATOM 683 C CA . GLU A 1 88 ? -8.364 2.186 3.365 1.00 93.31 88 GLU A CA 1
ATOM 684 C C . GLU A 1 88 ? -9.623 2.723 2.671 1.00 93.31 88 GLU A C 1
ATOM 686 O O . GLU A 1 88 ? -9.711 2.721 1.442 1.00 93.31 88 GLU A O 1
ATOM 691 N N . ARG A 1 89 ? -10.573 3.259 3.448 1.00 94.62 89 ARG A N 1
ATOM 692 C CA . ARG A 1 89 ? -11.813 3.835 2.912 1.00 94.62 89 ARG A CA 1
ATOM 693 C C . ARG A 1 89 ? -11.556 4.977 1.936 1.00 94.62 89 ARG A C 1
ATOM 695 O O . ARG A 1 89 ? -12.138 4.977 0.857 1.00 94.62 89 ARG A O 1
ATOM 702 N N . ILE A 1 90 ? -10.662 5.904 2.279 1.00 94.62 90 ILE A N 1
ATOM 703 C CA . ILE A 1 90 ? -10.306 7.024 1.395 1.00 94.62 90 ILE A CA 1
ATOM 704 C C . ILE A 1 90 ? -9.707 6.510 0.080 1.00 94.62 90 ILE A C 1
ATOM 706 O O . ILE A 1 90 ? -10.021 7.038 -0.983 1.00 94.62 90 ILE A O 1
ATOM 710 N N . LEU A 1 91 ? -8.866 5.472 0.124 1.00 92.56 91 LEU A N 1
ATOM 711 C CA . LEU A 1 91 ? -8.280 4.890 -1.086 1.00 92.56 91 LEU A CA 1
ATOM 712 C C . LEU A 1 91 ? -9.334 4.222 -1.980 1.00 92.56 91 LEU A C 1
ATOM 714 O O . LEU A 1 91 ? -9.286 4.380 -3.201 1.00 92.56 91 LEU A O 1
ATOM 718 N N . ILE A 1 92 ? -10.299 3.519 -1.386 1.00 92.56 92 ILE A N 1
ATOM 719 C CA . ILE A 1 92 ? -11.431 2.932 -2.115 1.00 92.56 92 ILE A CA 1
ATOM 720 C C . ILE A 1 92 ? -12.287 4.038 -2.747 1.00 92.56 92 ILE A C 1
ATOM 722 O O . ILE A 1 92 ? -12.612 3.962 -3.931 1.00 92.56 92 ILE A O 1
ATOM 726 N N . GLU A 1 93 ? -12.607 5.090 -1.989 1.00 95.06 93 GLU A N 1
ATOM 727 C CA . GLU A 1 93 ? -13.367 6.253 -2.469 1.00 95.06 93 GLU A CA 1
ATOM 728 C C . GLU A 1 93 ? -12.625 7.007 -3.588 1.00 95.06 93 GLU A C 1
ATOM 730 O O . GLU A 1 93 ? -13.253 7.506 -4.520 1.00 95.06 93 GLU A O 1
ATOM 735 N N . ALA A 1 94 ? -11.288 7.021 -3.560 1.00 93.25 94 ALA A N 1
ATOM 736 C CA . ALA A 1 94 ? -10.447 7.569 -4.625 1.00 93.25 94 ALA A CA 1
ATOM 737 C C . ALA A 1 94 ? -10.412 6.702 -5.904 1.00 93.25 94 ALA A C 1
ATOM 739 O O . ALA A 1 94 ? -9.794 7.097 -6.895 1.00 93.25 94 ALA A O 1
ATOM 740 N N . GLY A 1 95 ? -11.063 5.533 -5.908 1.00 91.19 95 GLY A N 1
ATOM 741 C CA . GLY A 1 95 ? -11.149 4.636 -7.062 1.00 91.19 95 GLY A CA 1
ATOM 742 C C . GLY A 1 95 ? -10.003 3.629 -7.168 1.00 91.19 95 GLY A C 1
ATOM 743 O O . GLY A 1 95 ? -9.787 3.063 -8.245 1.00 91.19 95 GLY A O 1
ATOM 744 N N . LEU A 1 96 ? -9.255 3.392 -6.083 1.00 90.50 96 LEU A N 1
ATOM 745 C CA . LEU A 1 96 ? -8.225 2.357 -6.068 1.00 90.50 96 LEU A CA 1
ATOM 746 C C . LEU A 1 96 ? -8.880 0.968 -6.241 1.00 90.50 96 LEU A C 1
ATOM 748 O O . LEU A 1 96 ? -9.863 0.667 -5.559 1.00 90.50 96 LEU A O 1
ATOM 752 N N . PRO A 1 97 ? -8.374 0.100 -7.140 1.00 88.75 97 PRO A N 1
ATOM 753 C CA . PRO A 1 97 ? -8.959 -1.218 -7.344 1.00 88.75 97 PRO A CA 1
ATOM 754 C C . PRO A 1 97 ? -8.871 -2.071 -6.074 1.00 88.75 97 PRO A C 1
ATOM 756 O O . PRO A 1 97 ? -7.865 -2.053 -5.362 1.00 88.75 97 PRO A O 1
ATOM 759 N N . ALA A 1 98 ? -9.920 -2.858 -5.822 1.00 88.38 98 ALA A N 1
ATOM 760 C CA . ALA A 1 98 ? -9.988 -3.747 -4.668 1.00 88.38 98 ALA A CA 1
ATOM 761 C C . ALA A 1 98 ? -8.765 -4.681 -4.609 1.00 88.38 98 ALA A C 1
ATOM 763 O O . ALA A 1 98 ? -8.384 -5.290 -5.612 1.00 88.38 98 ALA A O 1
ATOM 764 N N . GLY A 1 99 ? -8.148 -4.782 -3.429 1.00 86.06 99 GLY A N 1
ATOM 765 C CA . GLY A 1 99 ? -6.958 -5.605 -3.196 1.00 86.06 99 GLY A CA 1
ATOM 766 C C . GLY A 1 99 ? -5.623 -4.960 -3.586 1.00 86.06 99 GLY A C 1
ATOM 767 O O . GLY A 1 99 ? -4.581 -5.573 -3.369 1.00 86.06 99 GLY A O 1
ATOM 768 N N . ALA A 1 100 ? -5.605 -3.734 -4.126 1.00 89.38 100 ALA A N 1
ATOM 769 C CA . ALA A 1 100 ? -4.351 -2.989 -4.287 1.00 89.38 100 ALA A CA 1
ATOM 770 C C . ALA A 1 100 ? -3.776 -2.505 -2.943 1.00 89.38 100 ALA A C 1
ATOM 772 O O . ALA A 1 100 ? -2.566 -2.310 -2.823 1.00 89.38 100 ALA A O 1
ATOM 773 N N . TYR A 1 101 ? -4.639 -2.343 -1.942 1.00 92.31 101 TYR A N 1
ATOM 774 C CA . TYR A 1 101 ? -4.302 -2.024 -0.562 1.00 92.31 101 TYR A CA 1
ATOM 775 C C . TYR A 1 101 ? -5.263 -2.788 0.360 1.00 92.31 101 TYR A C 1
ATOM 777 O O . TYR A 1 101 ? -6.466 -2.772 0.096 1.00 92.31 101 TYR A O 1
ATOM 785 N N . THR A 1 102 ? -4.735 -3.474 1.376 1.00 89.62 102 THR A N 1
ATOM 786 C CA . THR A 1 102 ? -5.490 -4.219 2.403 1.00 89.62 102 THR A CA 1
ATOM 787 C C . THR A 1 102 ? -4.678 -4.373 3.681 1.00 89.62 102 THR A C 1
ATOM 789 O O . THR A 1 102 ? -3.451 -4.138 3.623 1.00 89.62 102 THR A O 1
#